Protein AF-Q850R0-F1 (afdb_monomer)

Radius of gyration: 26.25 Å; Cα contacts (8 Å, |Δi|>4): 3; chains: 1; bounding box: 35×38×77 Å

Structure (mmCIF, N/CA/C/O backbone):
data_AF-Q850R0-F1
#
_entry.id   AF-Q850R0-F1
#
loop_
_atom_site.group_PDB
_atom_site.id
_atom_site.type_symbol
_atom_site.label_atom_id
_atom_site.label_alt_id
_atom_site.label_comp_id
_atom_site.label_asym_id
_atom_site.label_entity_id
_atom_site.label_seq_id
_atom_site.pdbx_PDB_ins_code
_atom_site.Cartn_x
_atom_site.Cartn_y
_atom_site.Cartn_z
_atom_site.occupancy
_atom_site.B_iso_or_equiv
_atom_site.auth_seq_id
_atom_site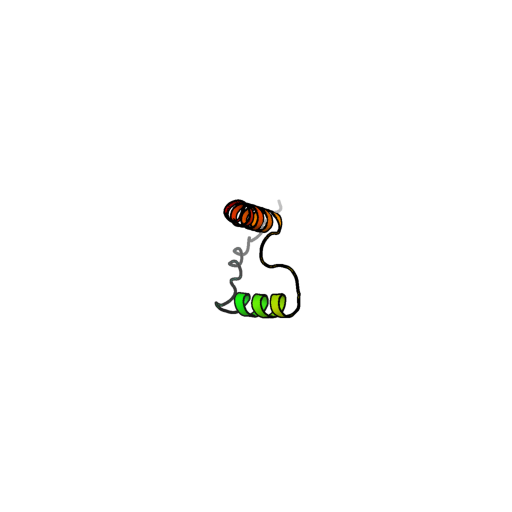.auth_comp_id
_atom_site.auth_asym_id
_atom_site.auth_atom_id
_atom_site.pdbx_PDB_model_num
ATOM 1 N N . ALA A 1 1 ? 9.546 28.840 -56.466 1.00 51.22 1 ALA A N 1
ATOM 2 C CA . ALA A 1 1 ? 8.526 28.088 -55.704 1.00 51.22 1 ALA A CA 1
ATOM 3 C C . ALA A 1 1 ? 9.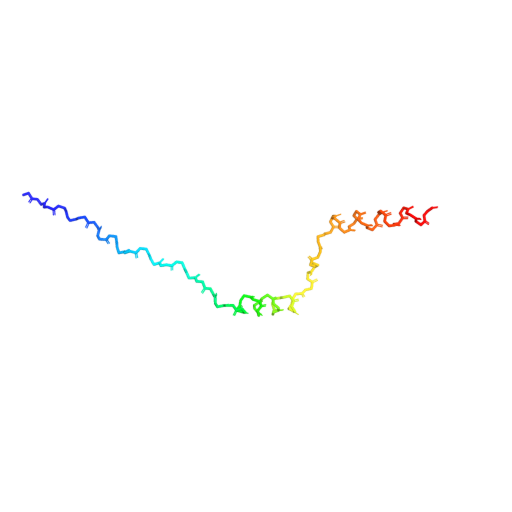227 27.048 -54.830 1.00 51.22 1 ALA A C 1
ATOM 5 O O . ALA A 1 1 ? 9.913 26.192 -55.374 1.00 51.22 1 ALA A O 1
ATOM 6 N N . ALA A 1 2 ? 9.131 27.149 -53.501 1.00 54.69 2 ALA A N 1
ATOM 7 C CA . ALA A 1 2 ? 9.761 26.203 -52.575 1.00 54.69 2 ALA A CA 1
ATOM 8 C C . ALA A 1 2 ? 8.803 25.038 -52.269 1.00 54.69 2 ALA A C 1
ATOM 10 O O . ALA A 1 2 ? 7.667 25.265 -51.851 1.00 54.69 2 ALA A O 1
ATOM 11 N N . ARG A 1 3 ? 9.247 23.794 -52.487 1.00 66.44 3 ARG A N 1
ATOM 12 C CA . ARG A 1 3 ? 8.493 22.581 -52.134 1.00 66.44 3 ARG A CA 1
ATOM 13 C C . ARG A 1 3 ? 8.671 22.309 -50.636 1.00 66.44 3 ARG A C 1
ATOM 15 O O . ARG A 1 3 ? 9.776 22.000 -50.205 1.00 66.44 3 ARG A O 1
ATOM 22 N N . LYS A 1 4 ? 7.600 22.435 -49.843 1.00 62.88 4 LYS A N 1
ATOM 23 C CA . LYS A 1 4 ? 7.582 22.014 -48.430 1.00 62.88 4 LYS A CA 1
ATOM 24 C C . LYS A 1 4 ? 7.661 20.484 -48.368 1.00 62.88 4 LYS A C 1
ATOM 26 O O . LYS A 1 4 ? 6.760 19.813 -48.865 1.00 62.88 4 LYS A O 1
ATOM 31 N N . SER A 1 5 ? 8.721 19.938 -47.779 1.00 69.44 5 SER A N 1
ATOM 32 C CA . SER A 1 5 ? 8.806 18.517 -47.433 1.00 69.44 5 SER A CA 1
ATOM 33 C C . SER A 1 5 ? 7.957 18.236 -46.189 1.00 69.44 5 SER A C 1
ATOM 35 O O . SER A 1 5 ? 7.989 18.989 -45.216 1.00 69.44 5 SER A O 1
ATOM 37 N N . ALA A 1 6 ? 7.159 17.168 -46.231 1.00 73.69 6 ALA A N 1
ATOM 38 C CA . ALA A 1 6 ? 6.382 16.715 -45.081 1.00 73.69 6 ALA A CA 1
ATOM 39 C C . ALA A 1 6 ? 7.326 16.221 -43.966 1.00 73.69 6 ALA A C 1
ATOM 41 O O . ALA A 1 6 ? 8.344 15.594 -44.278 1.00 73.69 6 ALA A O 1
ATOM 42 N N . PRO A 1 7 ? 7.018 16.465 -42.677 1.00 71.44 7 PRO A N 1
ATOM 43 C CA . PRO A 1 7 ? 7.804 15.900 -41.591 1.00 71.44 7 PRO A CA 1
ATOM 44 C C . PRO A 1 7 ? 7.713 14.373 -41.662 1.00 71.44 7 PRO A C 1
ATOM 46 O O . PRO A 1 7 ? 6.623 13.802 -41.644 1.00 71.44 7 PRO A O 1
ATOM 49 N N . THR A 1 8 ? 8.859 13.700 -41.749 1.00 68.50 8 THR A N 1
ATOM 50 C CA . THR A 1 8 ? 8.933 12.245 -41.624 1.00 68.50 8 THR A CA 1
ATOM 51 C C . THR A 1 8 ? 8.538 11.884 -40.196 1.00 68.50 8 THR A C 1
ATOM 53 O O . THR A 1 8 ? 9.352 11.990 -39.276 1.00 68.50 8 THR A O 1
ATOM 56 N N . THR A 1 9 ? 7.285 11.491 -39.980 1.00 68.69 9 THR A N 1
ATOM 57 C CA . THR A 1 9 ? 6.843 10.898 -38.718 1.00 68.69 9 THR A CA 1
ATOM 58 C C . THR A 1 9 ? 7.537 9.546 -38.580 1.00 68.69 9 THR A C 1
ATOM 60 O O . THR A 1 9 ? 7.020 8.521 -39.026 1.00 68.69 9 THR A O 1
ATOM 63 N N . GLY A 1 10 ? 8.754 9.546 -38.031 1.00 73.31 10 GLY A N 1
ATOM 64 C CA . GLY A 1 10 ? 9.447 8.323 -37.647 1.00 73.31 10 GLY A CA 1
ATOM 65 C C . GLY A 1 10 ? 8.509 7.511 -36.760 1.00 73.31 10 GLY A C 1
ATOM 66 O O . GLY A 1 10 ? 7.984 8.045 -35.784 1.00 73.31 10 GLY A O 1
ATOM 67 N N . GLY A 1 11 ? 8.230 6.269 -37.163 1.00 79.62 11 GLY A N 1
ATOM 68 C CA . GLY A 1 11 ? 7.199 5.431 -36.553 1.00 79.62 11 GLY A CA 1
ATOM 69 C C . GLY A 1 11 ? 7.258 5.460 -35.026 1.00 79.62 11 GLY A C 1
ATOM 70 O O . GLY A 1 11 ? 8.331 5.339 -34.431 1.00 79.62 11 GLY A O 1
ATOM 71 N N . VAL A 1 12 ? 6.098 5.653 -34.397 1.00 79.50 12 VAL A N 1
ATOM 72 C CA . VAL A 1 12 ? 5.959 5.742 -32.940 1.00 79.50 12 VAL A CA 1
ATOM 73 C C . VAL A 1 12 ? 6.629 4.522 -32.303 1.00 79.50 12 VAL A C 1
ATOM 75 O O . VAL A 1 12 ? 6.259 3.380 -32.587 1.00 79.50 12 VAL A O 1
ATOM 78 N N . LYS A 1 13 ? 7.642 4.751 -31.455 1.00 83.94 13 LYS A N 1
ATOM 79 C CA . LYS A 1 13 ? 8.304 3.669 -30.715 1.00 83.94 13 LYS A CA 1
ATOM 80 C C . LYS A 1 13 ? 7.249 2.907 -29.918 1.00 83.94 13 LYS A C 1
ATOM 82 O O . LYS A 1 13 ? 6.434 3.512 -29.224 1.00 83.94 13 LYS A O 1
ATOM 87 N N . LYS A 1 14 ? 7.284 1.574 -30.005 1.00 87.06 14 LYS A N 1
ATOM 88 C CA . LYS A 1 14 ? 6.393 0.708 -29.224 1.00 87.06 14 LYS A CA 1
ATOM 89 C C . LYS A 1 14 ? 6.485 1.080 -27.734 1.00 87.06 14 LYS A C 1
ATOM 91 O O . LYS A 1 14 ? 7.603 1.294 -27.254 1.00 87.06 14 LYS A O 1
ATOM 96 N N . PRO A 1 15 ? 5.359 1.130 -26.997 1.00 92.25 15 PRO A N 1
ATOM 97 C CA . PRO A 1 15 ? 5.383 1.381 -25.562 1.00 92.25 15 PRO A CA 1
ATOM 98 C C . PRO A 1 15 ? 6.306 0.394 -24.846 1.00 92.25 15 PRO A C 1
ATOM 100 O O . PRO A 1 15 ? 6.241 -0.816 -25.073 1.00 92.25 15 PRO A O 1
ATOM 103 N N . HIS A 1 16 ? 7.177 0.911 -23.983 1.00 93.38 16 HIS A N 1
ATOM 104 C CA . HIS A 1 16 ? 8.078 0.075 -23.201 1.00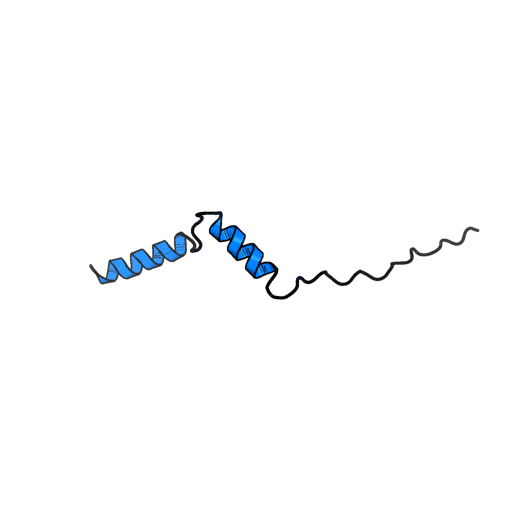 93.38 16 HIS A CA 1
ATOM 105 C C . HIS A 1 16 ? 7.281 -0.753 -22.185 1.00 93.38 16 HIS A C 1
ATOM 107 O O . HIS A 1 16 ? 6.552 -0.202 -21.358 1.00 93.38 16 HIS A O 1
ATOM 113 N N . ARG A 1 17 ? 7.464 -2.078 -22.205 1.00 95.88 17 ARG A N 1
ATOM 114 C CA . ARG A 1 17 ? 6.883 -3.002 -21.227 1.00 95.88 17 ARG A CA 1
ATOM 115 C C . ARG A 1 17 ? 7.991 -3.629 -20.388 1.00 95.88 17 ARG A C 1
ATOM 117 O O . ARG A 1 17 ? 8.913 -4.233 -20.926 1.00 95.88 17 ARG A O 1
ATOM 124 N N . TYR A 1 18 ? 7.882 -3.505 -19.066 1.00 96.81 18 TYR A N 1
ATOM 125 C CA . TYR A 1 18 ? 8.800 -4.168 -18.140 1.00 96.81 18 TYR A CA 1
ATOM 126 C C . TYR A 1 18 ? 8.676 -5.692 -18.231 1.00 96.81 18 TYR A C 1
ATOM 128 O O . TYR A 1 18 ? 7.595 -6.227 -18.491 1.00 96.81 18 TYR A O 1
ATOM 136 N N . ARG A 1 19 ? 9.785 -6.392 -17.971 1.00 97.38 19 ARG A N 1
ATOM 137 C CA . ARG A 1 19 ? 9.784 -7.854 -17.888 1.00 97.38 19 ARG A CA 1
ATOM 138 C C . ARG A 1 19 ? 8.915 -8.307 -16.703 1.00 97.38 19 ARG A C 1
ATOM 140 O O . ARG A 1 19 ? 8.840 -7.593 -15.694 1.00 97.38 19 ARG A O 1
ATOM 147 N N . PRO A 1 20 ? 8.272 -9.485 -16.794 1.0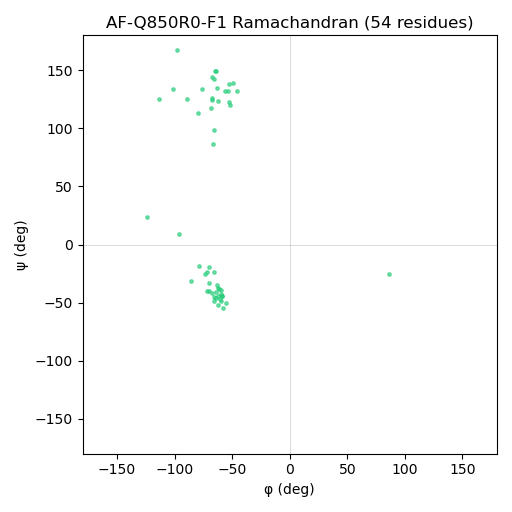0 98.19 20 PRO A N 1
ATOM 148 C CA . PRO A 1 20 ? 7.620 -10.099 -15.642 1.00 98.19 20 PRO A CA 1
ATOM 149 C C . PRO A 1 20 ? 8.570 -10.131 -14.436 1.00 98.19 20 PRO A C 1
ATOM 151 O O . PRO A 1 20 ? 9.769 -10.356 -14.588 1.00 98.19 20 PRO A O 1
ATOM 154 N N . GLY A 1 21 ? 8.051 -9.833 -13.246 1.00 97.88 21 GLY A N 1
ATOM 155 C CA . GLY A 1 21 ? 8.837 -9.770 -12.008 1.00 97.88 21 GLY A CA 1
ATOM 156 C C . GLY A 1 21 ? 9.513 -8.424 -11.722 1.00 97.88 21 GLY A C 1
ATOM 157 O O . GLY A 1 21 ? 9.689 -8.086 -10.554 1.00 97.88 21 GLY A O 1
ATOM 158 N N . THR A 1 22 ? 9.813 -7.588 -12.726 1.00 98.44 22 THR A N 1
ATOM 159 C CA . THR A 1 22 ? 10.460 -6.281 -12.481 1.00 98.44 22 THR A CA 1
ATOM 160 C C . THR A 1 22 ? 9.596 -5.357 -11.620 1.00 98.44 22 THR A C 1
ATOM 162 O O . THR A 1 22 ? 10.093 -4.723 -10.691 1.00 98.44 22 THR A O 1
ATOM 165 N N . VAL A 1 23 ? 8.295 -5.283 -11.913 1.00 98.19 23 VAL A N 1
ATOM 166 C CA . VAL A 1 23 ? 7.365 -4.436 -11.150 1.00 98.19 23 VAL A CA 1
ATOM 167 C C . VAL A 1 23 ? 7.096 -5.028 -9.765 1.00 98.19 23 VAL A C 1
ATOM 169 O O . VAL A 1 23 ? 7.144 -4.290 -8.788 1.00 98.19 23 VAL A O 1
ATOM 172 N N . ALA A 1 24 ? 6.950 -6.353 -9.669 1.00 98.44 24 ALA A N 1
ATOM 173 C CA . ALA A 1 24 ? 6.730 -7.048 -8.402 1.00 98.44 24 ALA A CA 1
ATOM 174 C C . ALA A 1 24 ? 7.887 -6.829 -7.410 1.00 98.44 24 ALA A C 1
ATOM 176 O O . ALA A 1 24 ? 7.660 -6.449 -6.266 1.00 98.44 24 ALA A O 1
ATOM 177 N N . LEU A 1 25 ? 9.145 -6.973 -7.851 1.00 98.69 25 LEU A N 1
ATOM 178 C CA . LEU A 1 25 ? 10.310 -6.719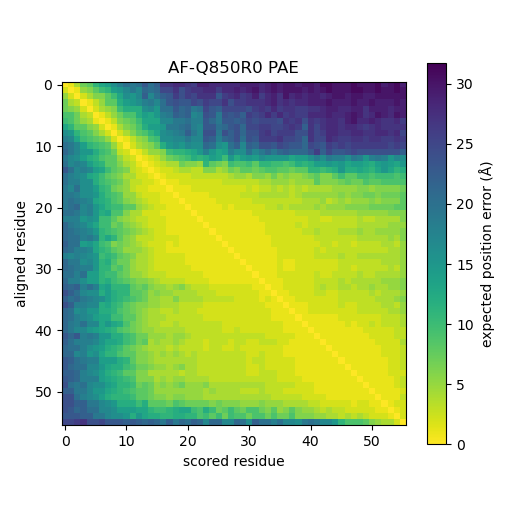 -6.990 1.00 98.69 25 LEU A CA 1
ATOM 179 C C . LEU A 1 25 ? 10.390 -5.258 -6.528 1.00 98.69 25 LEU A C 1
ATOM 181 O O . LEU A 1 25 ? 10.818 -4.981 -5.408 1.00 98.69 25 LEU A O 1
ATOM 185 N N . ARG A 1 26 ? 9.975 -4.313 -7.378 1.00 98.31 26 ARG A N 1
ATOM 186 C CA . ARG A 1 26 ? 9.903 -2.893 -7.016 1.00 98.31 26 ARG A CA 1
ATOM 187 C C . ARG A 1 26 ? 8.825 -2.636 -5.961 1.00 98.31 26 ARG A C 1
ATOM 189 O O . ARG A 1 26 ? 9.077 -1.877 -5.031 1.00 98.31 26 ARG A O 1
ATOM 196 N N . GLU A 1 27 ? 7.662 -3.267 -6.087 1.00 98.25 27 GLU A N 1
ATOM 197 C CA . GLU A 1 27 ? 6.565 -3.163 -5.118 1.00 98.25 27 GLU A CA 1
ATOM 198 C C . GLU A 1 27 ? 6.937 -3.785 -3.768 1.00 98.25 27 GLU A C 1
ATOM 200 O O . GLU A 1 27 ? 6.770 -3.124 -2.745 1.00 98.25 27 GLU A O 1
ATOM 205 N N . ILE A 1 28 ? 7.549 -4.977 -3.755 1.00 98.44 28 ILE A N 1
ATOM 206 C CA . ILE A 1 28 ? 8.046 -5.624 -2.526 1.00 98.44 28 ILE A CA 1
ATOM 207 C C . ILE A 1 28 ? 9.005 -4.691 -1.781 1.00 98.44 28 ILE A C 1
ATOM 209 O O . ILE A 1 28 ? 8.810 -4.415 -0.599 1.00 98.44 28 ILE A O 1
ATOM 213 N N . ARG A 1 29 ? 10.001 -4.133 -2.483 1.00 98.50 29 ARG A N 1
ATOM 214 C CA . ARG A 1 29 ? 10.958 -3.191 -1.880 1.00 98.50 29 ARG A CA 1
ATOM 215 C C . ARG A 1 29 ? 10.282 -1.918 -1.371 1.00 98.50 29 ARG A C 1
ATOM 217 O O . ARG A 1 29 ? 10.685 -1.398 -0.335 1.00 98.50 29 ARG A O 1
ATOM 224 N N . LYS A 1 30 ? 9.273 -1.402 -2.086 1.00 98.38 30 LYS A N 1
ATOM 225 C CA . LYS A 1 30 ? 8.509 -0.221 -1.657 1.00 98.38 30 LYS A CA 1
ATOM 226 C C . LYS A 1 30 ? 7.778 -0.499 -0.340 1.00 98.38 30 LYS A C 1
ATOM 228 O O . LYS A 1 30 ? 7.951 0.272 0.599 1.00 98.38 30 LYS A O 1
ATOM 233 N N . TYR A 1 31 ? 7.007 -1.584 -0.265 1.00 98.12 31 TYR A N 1
ATOM 234 C CA . TYR A 1 31 ? 6.180 -1.903 0.905 1.00 98.12 31 TYR A CA 1
ATOM 235 C C . TYR A 1 31 ? 6.978 -2.398 2.109 1.00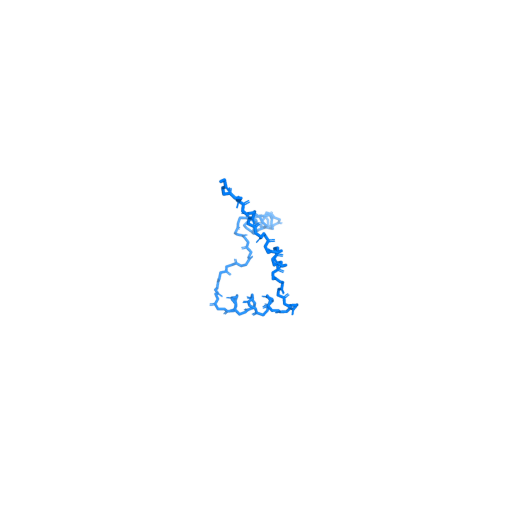 98.12 31 TYR A C 1
ATOM 237 O O . TYR A 1 31 ? 6.543 -2.207 3.233 1.00 98.12 31 TYR A O 1
ATOM 245 N N . GLN A 1 32 ? 8.161 -2.979 1.901 1.00 98.38 32 GLN A N 1
ATOM 246 C CA . GLN A 1 32 ? 9.076 -3.288 3.004 1.00 98.38 32 GLN A CA 1
ATOM 247 C C . GLN A 1 32 ? 9.731 -2.034 3.604 1.00 98.38 32 GLN A C 1
ATOM 249 O O . GLN A 1 32 ? 10.172 -2.067 4.748 1.00 98.38 32 GLN A O 1
ATOM 254 N N . LYS A 1 33 ? 9.823 -0.935 2.841 1.00 98.50 33 LYS A N 1
ATOM 255 C CA . LYS A 1 33 ? 10.418 0.327 3.304 1.00 98.50 33 LYS A CA 1
ATOM 256 C C . LYS A 1 33 ? 9.414 1.221 4.039 1.00 98.50 33 LYS A C 1
ATOM 258 O O . LYS A 1 33 ? 9.820 2.000 4.897 1.00 98.50 33 LYS A O 1
ATOM 263 N N . SER A 1 34 ? 8.136 1.170 3.668 1.00 97.75 34 SER A N 1
ATOM 264 C CA . SER A 1 34 ? 7.073 1.955 4.301 1.00 97.75 34 SER A CA 1
ATOM 265 C C . SER A 1 34 ? 6.304 1.140 5.342 1.00 97.75 34 SER A C 1
ATOM 267 O O . SER A 1 34 ? 6.415 -0.076 5.423 1.00 97.75 34 SER A O 1
ATOM 269 N N . THR A 1 35 ? 5.499 1.831 6.145 1.00 97.62 35 THR A N 1
ATOM 270 C CA . THR A 1 35 ? 4.584 1.229 7.129 1.00 97.62 35 THR A CA 1
ATOM 271 C C . THR A 1 35 ? 3.140 1.681 6.897 1.00 97.62 35 THR A C 1
ATOM 273 O O . THR A 1 35 ? 2.314 1.697 7.809 1.00 97.62 35 THR A O 1
ATOM 276 N N . GLU A 1 36 ? 2.822 2.091 5.664 1.00 97.44 36 GLU A N 1
ATOM 277 C CA . GLU A 1 36 ? 1.468 2.503 5.300 1.00 97.44 36 GLU A CA 1
ATOM 278 C C . GLU A 1 36 ? 0.499 1.314 5.343 1.00 97.44 36 GLU A C 1
ATOM 280 O O . GLU A 1 36 ? 0.846 0.185 4.999 1.00 97.44 36 GLU A O 1
ATOM 285 N N . LEU A 1 37 ? -0.743 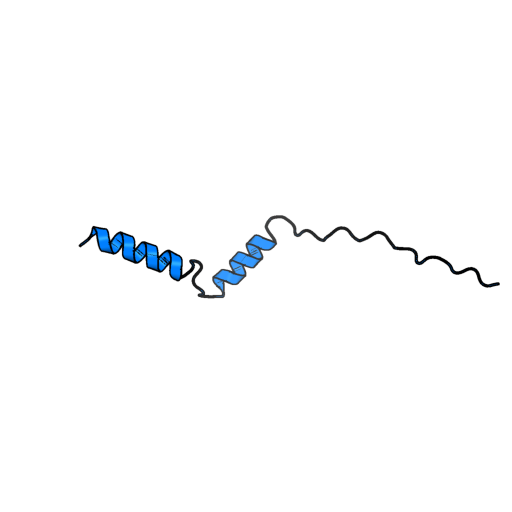1.567 5.763 1.00 98.00 37 LEU A N 1
ATOM 286 C CA . LEU A 1 37 ? -1.770 0.531 5.772 1.00 98.00 37 LEU A CA 1
ATOM 287 C C . LEU A 1 37 ? -2.117 0.139 4.333 1.00 98.00 37 LEU A C 1
ATOM 289 O O . LEU A 1 37 ? -2.534 0.980 3.538 1.00 98.00 37 LEU A O 1
ATOM 293 N N . LEU A 1 38 ? -2.000 -1.152 4.023 1.00 97.38 38 LEU A N 1
ATOM 294 C CA . LEU A 1 38 ? -2.313 -1.686 2.693 1.00 97.38 38 LEU A CA 1
ATOM 295 C C . LEU A 1 38 ? -3.823 -1.856 2.460 1.00 97.38 38 LEU A C 1
ATOM 297 O O . LEU A 1 38 ? -4.277 -1.934 1.320 1.00 97.38 38 LEU A O 1
ATOM 301 N N . ILE A 1 39 ? -4.612 -1.881 3.538 1.00 97.81 39 ILE A N 1
ATOM 302 C CA . ILE A 1 39 ? -6.074 -1.969 3.500 1.00 97.81 39 ILE A CA 1
ATOM 303 C C . ILE A 1 39 ? -6.666 -0.579 3.750 1.00 97.81 39 ILE A C 1
ATOM 305 O O . ILE A 1 39 ? -6.271 0.138 4.672 1.00 97.81 39 ILE A O 1
ATOM 309 N N . ARG A 1 40 ? -7.652 -0.187 2.934 1.00 98.31 40 ARG A N 1
ATOM 310 C CA . ARG A 1 40 ? -8.338 1.106 3.073 1.00 98.31 40 ARG A CA 1
ATOM 311 C C . ARG A 1 40 ? -9.087 1.190 4.406 1.00 98.31 40 ARG A C 1
ATOM 313 O O . ARG A 1 40 ? -9.863 0.300 4.746 1.00 98.31 40 ARG A O 1
ATOM 320 N N . LYS A 1 41 ? -8.940 2.323 5.099 1.00 97.88 41 LYS A N 1
ATOM 321 C CA . LYS A 1 41 ? -9.514 2.543 6.438 1.00 97.88 41 LYS A CA 1
ATOM 322 C C . LYS A 1 41 ? -11.043 2.428 6.483 1.00 97.88 41 LYS A C 1
ATOM 324 O O . LYS A 1 41 ? -11.554 1.723 7.338 1.00 97.88 41 LYS A O 1
ATOM 329 N N . LEU A 1 42 ? -11.780 3.086 5.578 1.00 98.19 42 LEU A N 1
ATOM 330 C CA . LEU A 1 42 ? -13.250 3.136 5.654 1.00 98.19 42 LEU A CA 1
ATOM 331 C C . LEU A 1 42 ? -13.927 1.764 5.438 1.00 98.19 42 LEU A C 1
ATOM 333 O O . LEU A 1 42 ? -14.761 1.403 6.267 1.00 98.19 42 LEU A O 1
ATOM 337 N N . PRO A 1 43 ? -13.590 0.974 4.398 1.00 98.50 43 PRO A N 1
ATOM 338 C CA . PRO A 1 43 ? -14.123 -0.382 4.264 1.00 98.50 43 PRO A CA 1
ATOM 339 C C . PRO A 1 43 ? -13.754 -1.283 5.449 1.00 98.50 43 PRO A C 1
ATOM 341 O O . PRO A 1 43 ? -14.622 -1.971 5.973 1.00 98.50 43 PRO A O 1
ATOM 344 N N . PHE A 1 44 ? -12.505 -1.219 5.929 1.00 98.62 44 PHE A N 1
ATOM 345 C CA . PHE A 1 44 ? -12.066 -2.007 7.085 1.00 98.62 44 PHE A CA 1
ATOM 346 C C . PHE A 1 44 ? -12.813 -1.620 8.369 1.00 98.62 44 PHE A C 1
ATOM 348 O O . PHE A 1 44 ? -13.256 -2.482 9.117 1.00 98.62 44 PHE A O 1
ATOM 355 N N . GLN A 1 45 ? -13.046 -0.324 8.591 1.00 98.44 45 GLN A N 1
ATOM 356 C CA . GLN A 1 45 ? -13.848 0.166 9.712 1.00 98.44 45 GLN A CA 1
ATOM 357 C C . GLN A 1 45 ? -15.297 -0.341 9.659 1.00 98.44 45 GLN A C 1
ATOM 359 O O . GLN A 1 45 ? -15.871 -0.620 10.709 1.00 98.44 45 GLN A O 1
ATOM 364 N N . ARG A 1 46 ? -15.909 -0.427 8.468 1.00 98.44 46 ARG A N 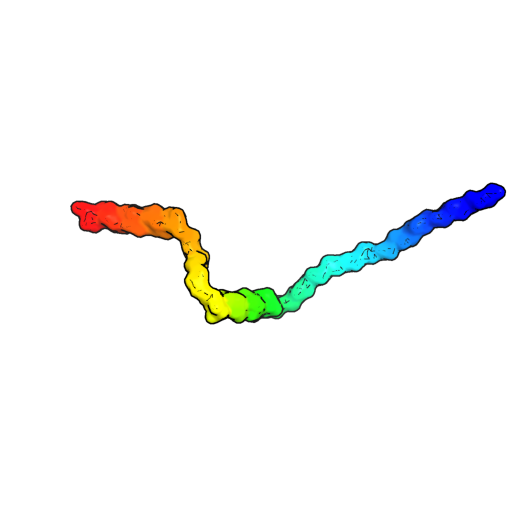1
ATOM 365 C CA . ARG A 1 46 ? -17.267 -0.980 8.315 1.00 98.44 46 ARG A CA 1
ATOM 366 C C . ARG A 1 46 ? -17.299 -2.456 8.705 1.00 98.44 46 ARG A C 1
ATOM 368 O O . ARG A 1 46 ? -18.143 -2.816 9.512 1.00 98.44 46 ARG A O 1
ATOM 375 N N . LEU A 1 47 ? -16.327 -3.241 8.237 1.00 98.38 47 LEU A N 1
ATOM 376 C CA . LEU A 1 47 ? -16.188 -4.653 8.604 1.00 98.38 47 LEU A CA 1
ATOM 377 C C . LEU A 1 47 ? -16.024 -4.847 10.120 1.00 98.38 47 LEU A C 1
ATOM 379 O O . LEU A 1 47 ? -16.678 -5.694 10.710 1.00 98.38 47 LEU A O 1
ATOM 383 N N . VAL A 1 48 ? -15.195 -4.027 10.773 1.00 98.25 48 VAL A N 1
ATOM 384 C CA . VAL A 1 48 ? -15.028 -4.086 12.238 1.00 98.25 48 VAL A CA 1
ATOM 385 C C . VAL A 1 48 ? -16.352 -3.824 12.965 1.00 98.25 48 VAL A C 1
ATOM 387 O O . VAL A 1 48 ? -16.633 -4.470 13.969 1.00 98.25 48 VAL A O 1
ATOM 390 N N . ARG A 1 49 ? -17.172 -2.887 12.472 1.00 98.00 49 ARG A N 1
ATOM 391 C CA . ARG A 1 49 ? -18.486 -2.582 13.065 1.00 98.00 49 ARG A CA 1
ATOM 392 C C . ARG A 1 49 ? -19.497 -3.702 12.855 1.00 98.00 49 ARG A C 1
ATOM 394 O O . ARG A 1 49 ? -20.247 -3.965 13.780 1.00 98.00 49 ARG A O 1
ATOM 401 N N . GLU A 1 50 ? -19.505 -4.312 11.674 1.00 97.69 50 GLU A N 1
ATOM 402 C CA . GLU A 1 50 ? -20.351 -5.465 11.343 1.00 97.69 50 GLU A CA 1
ATOM 403 C C . GLU A 1 50 ? -20.066 -6.623 12.305 1.00 97.69 50 GLU A C 1
ATOM 405 O O . GLU A 1 50 ? -20.944 -7.013 13.061 1.00 97.69 50 GLU A O 1
ATOM 410 N N . IL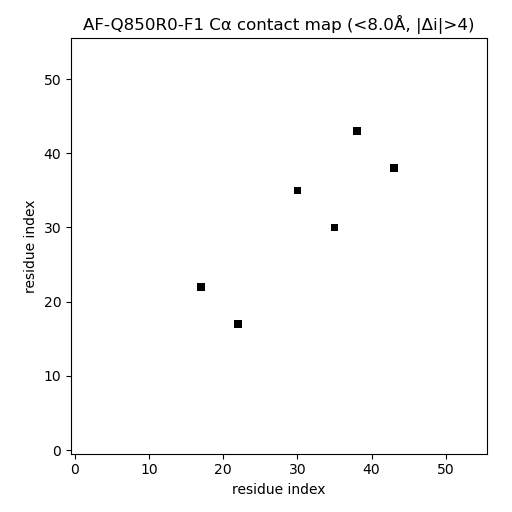E A 1 51 ? -18.801 -7.041 12.417 1.00 98.12 51 ILE A N 1
ATOM 411 C CA . ILE A 1 51 ? -18.398 -8.114 13.338 1.00 98.12 51 ILE A CA 1
ATOM 412 C C . ILE A 1 51 ? -18.751 -7.758 14.789 1.00 98.12 51 ILE A C 1
ATOM 414 O O . ILE A 1 51 ? -19.276 -8.582 15.524 1.00 98.12 51 ILE A O 1
ATOM 418 N N . ALA A 1 52 ? -18.478 -6.525 15.226 1.00 97.62 52 ALA A N 1
ATOM 419 C CA . ALA A 1 52 ? -18.767 -6.107 16.598 1.00 97.62 52 ALA A CA 1
ATOM 420 C C . ALA A 1 52 ? -20.272 -6.057 16.927 1.00 97.62 52 ALA A C 1
ATOM 422 O O . ALA A 1 52 ? -20.624 -6.137 18.103 1.00 97.62 52 ALA A O 1
ATOM 423 N N . GLN A 1 53 ? -21.150 -5.900 15.929 1.00 96.75 53 GLN A N 1
ATOM 424 C CA . GLN A 1 53 ? -22.600 -5.980 16.124 1.00 96.75 53 GLN A CA 1
ATOM 425 C C . GLN A 1 53 ? -23.055 -7.411 16.418 1.00 96.75 53 GLN A C 1
ATOM 427 O O . GLN A 1 53 ? -23.968 -7.573 17.219 1.00 96.75 53 GLN A O 1
ATOM 432 N N . ASP A 1 54 ? -22.389 -8.420 15.853 1.00 95.00 54 ASP A N 1
ATOM 433 C CA . ASP A 1 54 ? -22.727 -9.835 16.064 1.00 95.00 54 ASP A CA 1
ATOM 434 C C . ASP A 1 54 ? -22.401 -10.333 17.485 1.00 95.00 54 ASP A C 1
ATOM 436 O O . ASP A 1 54 ? -22.937 -11.344 17.934 1.00 95.00 54 ASP A O 1
ATOM 440 N N . PHE A 1 55 ? -21.523 -9.627 18.207 1.00 92.38 55 PHE A N 1
ATOM 441 C CA . PHE A 1 55 ? -21.136 -9.940 19.592 1.00 92.38 55 PHE A CA 1
ATOM 442 C C . PHE A 1 55 ? -21.910 -9.141 20.648 1.00 92.38 55 PHE A C 1
ATOM 444 O O . PHE A 1 55 ? -21.533 -9.154 21.824 1.00 92.38 55 PHE A O 1
ATOM 451 N N . LYS A 1 56 ? -22.944 -8.407 20.236 1.00 69.81 56 LYS A N 1
ATOM 452 C CA . LYS A 1 56 ? -23.793 -7.613 21.122 1.00 69.81 56 LYS A CA 1
ATOM 453 C C . LYS A 1 56 ? -25.100 -8.336 21.416 1.00 69.81 56 LYS A C 1
ATOM 455 O O . LYS A 1 56 ? -25.507 -8.291 22.597 1.00 69.81 56 LYS A O 1
#

Foldseek 3Di:
DDDDDDPPPPPDPDDDDDDPPPVVVVVVVVCVVDDDDPDDDPVVVVVVVVVVVVVD

Solvent-accessible surface area (backbone atoms only — not comparable to full-atom values): 3898 Å² total; per-residue (Å²): 137,85,82,84,77,76,82,81,77,71,74,81,75,77,82,89,75,82,59,91,60,58,62,57,56,52,50,52,56,50,58,72,73,50,86,73,77,90,64,63,64,68,68,52,52,50,52,55,50,55,57,57,57,78,78,107

Sequence (56 aa):
AARKSAPTTGGVKKPHRYRPGTVALREIRKYQKSTELLIRKLPFQRLVREIAQDFK

Nearest PDB structures (foldseek):
  6hts-assembly1_M  TM=9.723E-01  e=1.171E-04  Homo sapiens

InterPro domains:
  IPR000164 Histone H3/CENP-A [PR00622] (10-31)
  IPR000164 Histone H3/CENP-A [PR00622] (34-51)
  IPR000164 Histone H3/CENP-A [PS00959] (43-51)
  IPR000164 Histone H3/CENP-A [PTHR11426] (1-56)
  IPR000164 Histone H3/CENP-A [SM00428] (10-56)
  IPR007125 Core Histone H2A/H2B/H3 domain [PF00125] (20-55)
  IPR009072 Histone-fold [G3DSA:1.10.20.10] (1-56)
  IPR009072 Histone-fold [SSF47113] (2-55)

Organism: NCBI:txid138062

Mean predicted aligned error: 9.18 Å

Secondary structure (DSSP, 8-state):
---PPPP----PPPPP-PPTTHHHHHHHHHHHH----SS-HHHHHHHHHHHHHHT-

pLDDT: mean 90.34, std 12.93, range [51.22, 98.69]